Protein AF-A0AAD6NX32-F1 (afdb_monomer_lite)

pLDDT: mean 87.07, std 16.5, range [33.56, 97.88]

Foldseek 3Di:
DPPPPPPPQPLLQVLLVCLLVLVLPVNVVSCVVPVCLQVDWHWDFDQDPPHNDTDTDTDGSLRNNVVNVSVNSVVVVD

Organism: NCBI:txid889485

Secondary structure (DSSP, 8-state):
--------THHHHHHHHHHHTT-HHHHHHHHHH-GGGGT--EEEEEEPTTSS-EEEEEE-HHHHHHHHT-HHHHTT--

Structure (mmCIF, N/CA/C/O backbone):
data_AF-A0AAD6NX32-F1
#
_entry.id   AF-A0AAD6NX32-F1
#
loop_
_atom_site.group_PDB
_atom_site.id
_atom_sit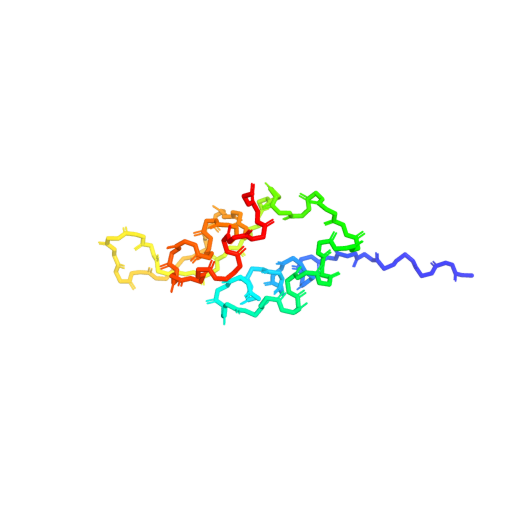e.type_symbol
_atom_site.label_atom_id
_atom_site.label_alt_id
_atom_site.label_comp_id
_atom_site.label_asym_id
_atom_site.label_entity_id
_atom_site.label_seq_id
_atom_site.pdbx_PDB_ins_code
_atom_site.Cartn_x
_atom_site.Cartn_y
_atom_site.Cartn_z
_atom_site.occupancy
_atom_site.B_iso_or_equiv
_atom_site.auth_seq_id
_atom_site.auth_comp_id
_atom_site.auth_asym_id
_atom_site.auth_atom_id
_atom_site.pdbx_PDB_model_num
ATOM 1 N N . MET A 1 1 ? 32.820 8.802 -0.753 1.00 33.56 1 MET A N 1
ATOM 2 C CA . MET A 1 1 ? 31.654 9.013 0.128 1.00 33.56 1 MET A CA 1
ATOM 3 C C . MET A 1 1 ? 30.490 8.272 -0.499 1.00 33.56 1 MET A C 1
ATOM 5 O O . MET A 1 1 ? 30.019 8.694 -1.544 1.00 33.56 1 MET A O 1
ATOM 9 N N . LYS A 1 2 ? 30.137 7.096 0.030 1.00 36.59 2 LYS A N 1
ATOM 10 C CA . LYS A 1 2 ? 28.959 6.362 -0.437 1.00 36.59 2 LYS A CA 1
ATOM 11 C C . LYS A 1 2 ? 27.768 7.039 0.219 1.00 36.59 2 LYS A C 1
ATOM 13 O O . LYS A 1 2 ? 27.705 7.076 1.444 1.00 36.59 2 LYS A O 1
ATOM 18 N N . HIS A 1 3 ? 26.905 7.643 -0.584 1.00 39.84 3 HIS A N 1
ATOM 19 C CA . HIS A 1 3 ? 25.611 8.097 -0.114 1.00 39.84 3 HIS A CA 1
ATOM 20 C C . HIS A 1 3 ? 24.857 6.835 0.316 1.00 39.84 3 HIS A C 1
ATOM 22 O O . HIS A 1 3 ? 24.354 6.089 -0.517 1.00 39.84 3 HIS A O 1
ATOM 28 N N . LEU A 1 4 ? 24.899 6.529 1.613 1.00 45.41 4 LEU A N 1
ATOM 29 C CA . LEU A 1 4 ? 23.925 5.653 2.241 1.00 45.41 4 LEU A CA 1
ATOM 30 C C . LEU A 1 4 ? 22.638 6.481 2.209 1.00 45.41 4 LEU A C 1
ATOM 32 O O . LEU A 1 4 ? 22.420 7.324 3.077 1.00 45.41 4 LEU A O 1
ATOM 36 N N . ALA A 1 5 ? 21.882 6.378 1.117 1.00 46.34 5 ALA A N 1
ATOM 37 C CA . ALA A 1 5 ? 20.503 6.822 1.129 1.00 46.34 5 ALA A CA 1
ATOM 38 C C . ALA A 1 5 ? 19.835 5.922 2.160 1.00 46.34 5 ALA A C 1
ATOM 40 O O . ALA A 1 5 ? 19.694 4.719 1.954 1.00 46.34 5 ALA A O 1
ATOM 41 N N . VAL A 1 6 ? 19.568 6.475 3.336 1.00 48.41 6 VAL A N 1
ATOM 42 C CA . VAL A 1 6 ? 18.631 5.838 4.238 1.00 48.41 6 VAL A CA 1
ATOM 43 C C . VAL A 1 6 ? 17.313 5.923 3.475 1.00 48.41 6 VAL A C 1
ATOM 45 O O . VAL A 1 6 ? 16.786 7.018 3.304 1.00 48.41 6 VAL A O 1
ATOM 48 N N . GLU A 1 7 ? 16.857 4.814 2.892 1.00 51.81 7 GLU A N 1
ATOM 49 C CA . GLU A 1 7 ? 15.524 4.702 2.292 1.00 51.81 7 GLU A CA 1
ATOM 50 C C . GLU A 1 7 ? 14.511 4.722 3.446 1.00 51.81 7 GLU A C 1
ATOM 52 O O . GLU A 1 7 ? 13.948 3.714 3.851 1.00 51.81 7 GLU A O 1
ATOM 57 N N . THR A 1 8 ? 14.398 5.875 4.101 1.00 55.53 8 THR A N 1
ATOM 58 C CA . THR A 1 8 ? 13.513 6.110 5.236 1.00 55.53 8 THR A CA 1
ATOM 59 C C . THR A 1 8 ? 12.122 6.365 4.705 1.00 55.53 8 THR A C 1
ATOM 61 O O . THR A 1 8 ? 11.974 7.342 3.986 1.00 55.53 8 THR A O 1
ATOM 64 N N . GLU A 1 9 ? 11.150 5.532 5.079 1.00 57.62 9 GLU A N 1
ATOM 65 C CA . GLU A 1 9 ? 9.693 5.779 5.172 1.00 57.62 9 GLU A CA 1
ATOM 66 C C . GLU A 1 9 ? 8.970 6.472 3.988 1.00 57.62 9 GLU A C 1
ATOM 68 O O . GLU A 1 9 ? 7.979 5.931 3.503 1.00 57.62 9 GLU A O 1
ATOM 73 N N . ASP A 1 10 ? 9.449 7.605 3.476 1.00 66.56 10 ASP A N 1
ATOM 74 C CA . ASP A 1 10 ? 8.942 8.367 2.329 1.00 66.56 10 ASP A CA 1
ATOM 75 C C . ASP A 1 10 ? 8.848 7.524 1.047 1.00 66.56 10 ASP A C 1
ATOM 77 O O . ASP A 1 10 ? 7.869 7.623 0.299 1.00 66.56 10 ASP A O 1
ATOM 81 N N . THR A 1 11 ? 9.837 6.659 0.790 1.00 77.75 11 THR A N 1
ATOM 82 C CA . THR A 1 11 ? 9.842 5.779 -0.393 1.00 77.75 11 THR A CA 1
ATOM 83 C C . THR A 1 11 ? 8.719 4.746 -0.317 1.00 77.75 11 THR A C 1
ATOM 85 O O . THR A 1 11 ? 8.034 4.496 -1.309 1.00 77.75 11 THR A O 1
ATOM 88 N N . PHE A 1 12 ? 8.482 4.184 0.871 1.00 87.12 12 PHE A N 1
ATOM 89 C CA . PHE A 1 12 ? 7.430 3.190 1.068 1.00 87.12 12 PHE A CA 1
ATOM 90 C C . PHE A 1 12 ? 6.041 3.833 1.140 1.00 87.12 12 PHE A C 1
ATOM 92 O O . PHE A 1 12 ? 5.087 3.326 0.553 1.00 87.12 12 PHE A O 1
ATOM 99 N N . ALA A 1 13 ? 5.924 4.999 1.781 1.00 90.12 13 ALA A N 1
ATOM 100 C CA . ALA A 1 13 ? 4.703 5.798 1.747 1.00 90.12 13 ALA A CA 1
ATOM 101 C C . ALA A 1 13 ? 4.305 6.125 0.298 1.00 90.12 13 ALA A C 1
ATOM 103 O O . ALA A 1 13 ? 3.143 5.963 -0.069 1.00 90.12 13 ALA A O 1
ATOM 104 N N . SER A 1 14 ? 5.277 6.469 -0.554 1.00 92.56 14 SER A N 1
ATOM 105 C CA . SER A 1 14 ? 5.044 6.687 -1.987 1.00 92.56 14 SER A CA 1
ATOM 106 C C . SER A 1 14 ? 4.493 5.437 -2.683 1.00 92.56 14 SER A C 1
ATOM 108 O O . SER A 1 14 ? 3.575 5.548 -3.490 1.00 92.56 14 SER A O 1
ATOM 110 N N . LEU A 1 15 ? 4.983 4.237 -2.353 1.00 95.44 15 LEU A N 1
ATOM 111 C CA . LEU A 1 15 ? 4.443 2.984 -2.894 1.00 95.44 15 LEU A CA 1
ATOM 112 C C . LEU A 1 15 ? 2.977 2.753 -2.497 1.00 95.44 15 LEU A C 1
ATOM 114 O O . LEU A 1 15 ? 2.166 2.350 -3.335 1.00 95.44 15 LEU A O 1
ATOM 118 N N . LEU A 1 16 ? 2.626 3.026 -1.238 1.00 96.44 16 LEU A N 1
ATOM 119 C CA . LEU A 1 16 ? 1.243 2.932 -0.766 1.00 96.44 16 LEU A CA 1
ATOM 120 C C . LEU A 1 16 ? 0.333 3.939 -1.487 1.00 96.44 16 LEU A C 1
ATOM 122 O O . LEU A 1 16 ? -0.785 3.586 -1.861 1.00 96.44 16 LEU A O 1
ATOM 126 N N . GLU A 1 17 ? 0.818 5.155 -1.745 1.00 96.44 17 GLU A N 1
ATOM 127 C CA . GLU A 1 17 ? 0.094 6.175 -2.515 1.00 96.44 17 GLU A CA 1
ATOM 128 C C . GLU A 1 17 ? -0.102 5.770 -3.982 1.00 96.44 17 GLU A C 1
ATOM 130 O O . GLU A 1 17 ? -1.199 5.918 -4.525 1.00 96.44 17 GLU A O 1
ATOM 135 N N . LEU A 1 18 ? 0.920 5.204 -4.632 1.00 97.12 18 LEU A N 1
ATOM 136 C CA . LEU A 1 18 ? 0.797 4.660 -5.991 1.00 97.12 18 LEU A CA 1
ATOM 137 C C . LEU A 1 18 ? -0.286 3.571 -6.046 1.00 97.12 18 LEU A C 1
ATOM 139 O O . LEU A 1 18 ? -1.141 3.575 -6.936 1.00 97.12 18 LEU A O 1
ATOM 143 N N . ALA A 1 19 ? -0.307 2.682 -5.047 1.00 96.94 19 ALA A N 1
ATOM 144 C CA . ALA A 1 19 ? -1.327 1.649 -4.922 1.00 96.94 19 ALA A CA 1
ATOM 145 C C . ALA A 1 19 ? -2.733 2.230 -4.693 1.00 96.94 19 ALA A C 1
ATOM 147 O O . ALA A 1 19 ? -3.697 1.777 -5.316 1.00 96.94 19 ALA A O 1
ATOM 148 N N . ALA A 1 20 ? -2.868 3.248 -3.841 1.00 97.31 20 ALA A N 1
ATOM 149 C CA . ALA A 1 20 ? -4.142 3.916 -3.573 1.00 97.31 20 ALA A CA 1
ATOM 150 C C . ALA A 1 20 ? -4.705 4.637 -4.810 1.00 97.31 20 ALA A C 1
ATOM 152 O O . ALA A 1 20 ? -5.917 4.640 -5.014 1.00 97.31 20 ALA A O 1
ATOM 153 N N . ASN A 1 21 ? -3.831 5.201 -5.648 1.00 97.88 21 ASN A N 1
ATOM 154 C CA . ASN A 1 21 ? -4.206 5.990 -6.825 1.00 97.88 21 ASN A CA 1
ATOM 155 C C . ASN A 1 21 ? -4.321 5.173 -8.127 1.00 97.88 21 ASN A C 1
ATOM 157 O O . ASN A 1 21 ? -4.588 5.747 -9.181 1.00 97.88 21 ASN A O 1
ATOM 161 N N . ASN A 1 22 ? -4.152 3.845 -8.067 1.00 97.69 22 ASN A N 1
ATOM 162 C CA . ASN A 1 22 ? -4.137 2.954 -9.235 1.00 97.69 22 ASN A CA 1
ATOM 163 C C . ASN A 1 22 ? -3.064 3.336 -10.278 1.00 97.69 22 ASN A C 1
ATOM 165 O O . ASN A 1 22 ? -3.241 3.106 -11.475 1.00 97.69 22 ASN A O 1
ATOM 169 N N . ASP A 1 23 ? -1.944 3.908 -9.831 1.00 97.75 23 ASP A N 1
ATOM 170 C CA . ASP A 1 23 ? -0.819 4.271 -10.694 1.00 97.75 23 ASP A CA 1
ATOM 171 C C . ASP A 1 23 ? 0.034 3.030 -10.992 1.00 97.75 23 ASP A C 1
ATOM 173 O O . ASP A 1 23 ? 1.019 2.731 -10.316 1.00 97.75 23 ASP A O 1
ATOM 177 N N . ILE A 1 24 ? -0.383 2.264 -12.002 1.00 96.75 24 ILE A N 1
ATOM 178 C CA . ILE A 1 24 ? 0.285 1.018 -12.396 1.00 96.75 24 ILE A CA 1
ATOM 179 C C . ILE A 1 24 ? 1.711 1.238 -12.916 1.00 96.75 24 ILE A C 1
ATOM 181 O O . ILE A 1 24 ? 2.556 0.358 -12.751 1.00 96.75 24 ILE A O 1
ATOM 185 N N . GLU A 1 25 ? 1.991 2.373 -13.556 1.00 96.75 25 GLU A N 1
ATOM 186 C CA . GLU A 1 25 ? 3.304 2.642 -14.148 1.00 96.75 25 GLU A CA 1
ATOM 187 C C . GLU A 1 25 ? 4.335 2.910 -13.051 1.00 96.75 25 GLU A C 1
ATOM 189 O O . GLU A 1 25 ? 5.372 2.241 -13.008 1.00 96.75 25 GLU A O 1
ATOM 194 N N . GLY A 1 26 ? 4.013 3.805 -12.111 1.00 95.19 26 GLY A N 1
ATOM 195 C CA . GLY A 1 26 ? 4.858 4.054 -10.947 1.00 95.19 26 GLY A CA 1
ATOM 196 C C . GLY A 1 26 ? 4.983 2.819 -10.056 1.00 95.19 26 GLY A C 1
ATOM 197 O O . GLY A 1 26 ? 6.077 2.497 -9.591 1.00 95.19 26 GLY A O 1
ATOM 198 N N . PHE A 1 27 ? 3.892 2.070 -9.866 1.00 95.06 27 PHE A N 1
ATOM 199 C CA . PHE A 1 27 ? 3.903 0.850 -9.057 1.00 95.06 27 PHE A CA 1
ATOM 200 C C . PHE A 1 27 ? 4.839 -0.223 -9.634 1.00 95.06 27 PHE A C 1
ATOM 202 O O . PHE A 1 27 ? 5.659 -0.781 -8.904 1.00 95.06 27 PHE A O 1
ATOM 209 N N . LYS A 1 28 ? 4.788 -0.470 -10.952 1.00 95.19 28 LYS A N 1
ATOM 210 C CA . LYS A 1 28 ? 5.707 -1.402 -11.629 1.00 95.19 28 LYS A CA 1
ATOM 211 C C . LYS A 1 28 ? 7.161 -0.973 -11.489 1.00 95.19 28 LYS A C 1
ATOM 213 O O . LYS A 1 28 ? 8.001 -1.813 -11.188 1.00 95.19 28 LYS A O 1
ATOM 218 N N . GLN A 1 29 ? 7.450 0.318 -11.646 1.00 93.94 29 GLN A N 1
ATOM 219 C CA . GLN A 1 29 ? 8.813 0.822 -11.496 1.00 93.94 29 GLN A CA 1
ATOM 220 C C . GLN A 1 29 ? 9.371 0.576 -10.085 1.00 93.94 29 GLN A C 1
ATOM 222 O O . GLN A 1 29 ? 10.554 0.268 -9.941 1.00 93.94 29 GLN A O 1
ATOM 227 N N . SER A 1 30 ? 8.543 0.704 -9.047 1.00 92.38 30 SER A N 1
ATOM 228 C CA . SER A 1 30 ? 8.946 0.399 -7.669 1.00 92.38 30 SER A CA 1
ATOM 229 C C . SER A 1 30 ? 9.234 -1.093 -7.476 1.00 92.38 30 SER A C 1
ATOM 231 O O . SER A 1 30 ? 10.286 -1.439 -6.943 1.00 92.38 30 SER A O 1
ATOM 233 N N . ILE A 1 31 ? 8.370 -1.974 -7.993 1.00 91.31 31 ILE A N 1
ATOM 234 C CA . ILE A 1 31 ? 8.563 -3.437 -7.936 1.00 91.31 31 ILE A CA 1
ATOM 235 C C . ILE A 1 31 ? 9.810 -3.877 -8.705 1.00 91.31 31 ILE A C 1
ATOM 237 O O . ILE A 1 31 ? 10.534 -4.759 -8.259 1.00 91.31 31 ILE A O 1
ATOM 241 N N . GLU A 1 32 ? 10.086 -3.278 -9.863 1.00 92.56 32 GLU A N 1
ATOM 242 C CA . GLU A 1 32 ? 11.287 -3.587 -10.647 1.00 92.56 32 GLU A CA 1
ATOM 243 C C . GLU A 1 32 ? 12.581 -3.287 -9.875 1.00 92.56 32 GLU A C 1
ATOM 245 O O . GLU A 1 32 ? 13.593 -3.955 -10.092 1.00 92.56 32 GLU A O 1
ATOM 250 N N . ARG A 1 33 ? 12.556 -2.295 -8.975 1.00 90.38 33 ARG A N 1
ATOM 251 C CA . ARG A 1 33 ? 13.693 -1.946 -8.111 1.00 90.38 33 ARG A CA 1
ATOM 252 C C . ARG A 1 33 ? 13.797 -2.876 -6.910 1.00 90.38 33 ARG A C 1
ATOM 254 O O . ARG A 1 33 ? 14.899 -3.314 -6.589 1.00 90.38 33 ARG A O 1
ATOM 261 N N . ASP A 1 34 ? 12.667 -3.173 -6.277 1.00 90.38 34 ASP A N 1
ATOM 262 C CA . ASP A 1 34 ? 12.574 -4.102 -5.157 1.00 90.38 34 ASP A CA 1
ATOM 263 C C . ASP A 1 34 ? 11.265 -4.905 -5.226 1.00 90.38 34 ASP A C 1
ATOM 265 O O . ASP A 1 34 ? 10.212 -4.416 -4.822 1.00 90.38 34 ASP A O 1
ATOM 269 N N . PRO A 1 35 ? 11.299 -6.164 -5.689 1.00 89.19 35 PRO A N 1
ATOM 270 C CA . PRO A 1 35 ? 10.097 -6.987 -5.756 1.00 89.19 35 PRO A CA 1
ATOM 271 C C . PRO A 1 35 ? 9.490 -7.321 -4.388 1.00 89.19 35 PRO A C 1
ATOM 273 O O . PRO A 1 35 ? 8.311 -7.661 -4.316 1.00 89.19 35 PRO A O 1
ATOM 276 N N . SER A 1 36 ? 10.273 -7.247 -3.304 1.00 88.88 36 SER A N 1
ATOM 277 C CA . SER A 1 36 ? 9.811 -7.619 -1.962 1.00 88.88 36 SER A CA 1
ATOM 278 C C . SER A 1 36 ? 8.883 -6.576 -1.330 1.00 88.88 36 SER A C 1
ATOM 280 O O . SER A 1 36 ? 8.076 -6.921 -0.464 1.00 88.88 36 SER A O 1
ATOM 282 N N . CYS A 1 37 ? 8.901 -5.335 -1.834 1.00 90.44 37 CYS A N 1
ATOM 283 C CA . CYS A 1 37 ? 8.087 -4.234 -1.317 1.00 90.44 37 CYS A CA 1
ATOM 284 C C . CYS A 1 37 ? 6.564 -4.456 -1.454 1.00 90.44 37 CYS A C 1
ATOM 286 O O . CYS A 1 37 ? 5.777 -3.804 -0.769 1.00 90.44 37 CYS A O 1
ATOM 288 N N . VAL A 1 38 ? 6.120 -5.387 -2.310 1.00 90.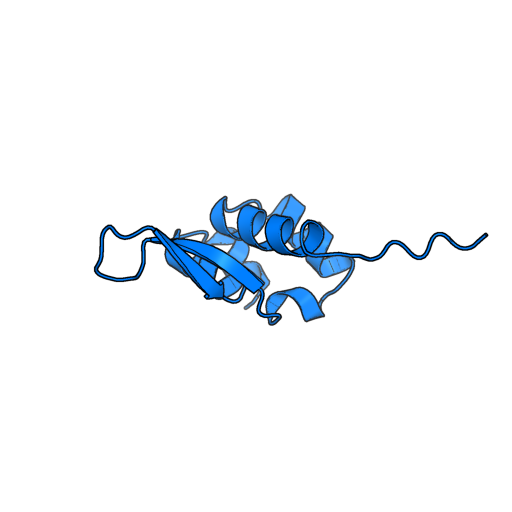50 38 VAL A N 1
ATOM 289 C CA . VAL A 1 38 ? 4.690 -5.700 -2.525 1.00 90.50 38 VAL A CA 1
ATOM 290 C C . VAL A 1 38 ? 4.034 -6.308 -1.285 1.00 90.50 38 VAL A C 1
ATOM 292 O O . VAL A 1 38 ? 2.859 -6.037 -1.013 1.00 90.50 38 VAL A O 1
ATOM 295 N N . ASP A 1 39 ? 4.790 -7.113 -0.539 1.00 90.38 39 ASP A N 1
ATOM 296 C CA . ASP A 1 39 ? 4.328 -7.805 0.668 1.00 90.38 39 ASP A CA 1
ATOM 297 C C . ASP A 1 39 ? 4.779 -7.109 1.957 1.00 90.38 39 ASP A C 1
ATOM 299 O O . ASP A 1 39 ? 4.355 -7.478 3.057 1.00 90.38 39 ASP A O 1
ATOM 303 N N . GLU A 1 40 ? 5.625 -6.088 1.836 1.00 92.94 40 GLU A N 1
ATOM 304 C CA . GLU A 1 40 ? 6.068 -5.293 2.968 1.00 92.94 40 GLU A CA 1
ATOM 305 C C . GLU A 1 40 ? 4.895 -4.519 3.588 1.00 92.94 40 GLU A C 1
ATOM 307 O O . GLU A 1 40 ? 3.917 -4.132 2.938 1.00 92.94 40 GLU A O 1
ATOM 312 N N . ILE A 1 41 ? 4.974 -4.335 4.902 1.00 94.38 41 ILE A N 1
ATOM 313 C CA . ILE A 1 41 ? 3.964 -3.648 5.694 1.00 94.38 41 ILE A CA 1
ATOM 314 C C . ILE A 1 41 ? 4.476 -2.247 6.007 1.00 94.38 41 ILE A C 1
ATOM 316 O O . ILE A 1 41 ? 5.494 -2.100 6.677 1.00 94.38 41 ILE A O 1
ATOM 320 N N . GLY A 1 42 ? 3.703 -1.229 5.633 1.00 93.06 42 GLY A N 1
ATOM 321 C CA . GLY A 1 42 ? 3.967 0.158 6.014 1.00 93.06 42 GLY A CA 1
ATOM 322 C C . GLY A 1 42 ? 2.778 0.828 6.680 1.00 93.06 42 GLY A C 1
ATOM 323 O O . GLY A 1 42 ? 1.674 0.281 6.752 1.00 93.06 42 GLY A O 1
ATOM 324 N N . LEU A 1 43 ? 3.020 2.033 7.193 1.00 94.12 43 LEU A N 1
ATOM 325 C CA . LEU A 1 43 ? 1.990 2.861 7.806 1.00 94.12 43 LEU A CA 1
ATOM 326 C C . LEU A 1 43 ? 1.181 3.578 6.722 1.00 94.12 43 LEU A C 1
ATOM 328 O O . LEU A 1 43 ? 1.693 4.430 6.004 1.00 94.12 43 LEU A O 1
ATOM 332 N N . TRP A 1 44 ? -0.106 3.255 6.647 1.00 95.31 44 TRP A N 1
ATOM 333 C CA . TRP A 1 44 ? -1.078 3.906 5.781 1.00 95.31 44 TRP A CA 1
ATOM 334 C C . TRP A 1 44 ? -2.000 4.813 6.592 1.00 95.31 44 TRP A C 1
ATOM 336 O O . TRP A 1 44 ? -2.713 4.338 7.483 1.00 95.31 44 TRP A O 1
ATOM 346 N N . TYR A 1 45 ? -2.032 6.107 6.268 1.00 94.19 45 TYR A N 1
ATOM 347 C CA . TYR A 1 45 ? -2.991 7.035 6.861 1.00 94.19 45 TYR A CA 1
ATOM 348 C C . TYR A 1 45 ? -4.318 6.980 6.103 1.00 94.19 45 TYR A C 1
ATOM 350 O O . TYR A 1 45 ? -4.455 7.499 4.998 1.00 94.19 45 TYR A O 1
ATOM 358 N N . GLY A 1 46 ? -5.329 6.359 6.706 1.00 92.38 46 GLY A N 1
ATOM 359 C CA . GLY A 1 46 ? -6.601 6.111 6.037 1.00 92.38 46 GLY A CA 1
ATOM 360 C C . GLY A 1 46 ? -7.800 6.098 6.972 1.00 92.38 46 GLY A C 1
ATOM 361 O O . GLY A 1 46 ? -7.695 6.252 8.192 1.00 92.38 46 GLY A O 1
ATOM 362 N N . ARG A 1 47 ? -8.985 5.906 6.384 1.00 92.69 47 ARG A N 1
ATOM 363 C CA . ARG A 1 47 ? -10.210 5.693 7.162 1.00 92.69 47 ARG A CA 1
ATOM 364 C C . ARG A 1 47 ? -10.190 4.298 7.771 1.00 92.69 47 ARG A C 1
ATOM 366 O O . ARG A 1 47 ? -10.119 3.307 7.046 1.00 92.69 47 ARG A O 1
ATOM 373 N N . LYS A 1 48 ? -10.362 4.218 9.091 1.00 91.81 48 LYS A N 1
ATOM 374 C CA . LYS A 1 48 ? -10.572 2.940 9.778 1.00 91.81 48 LYS A CA 1
ATOM 375 C C . LYS A 1 48 ? -11.809 2.248 9.205 1.00 91.81 48 LYS A C 1
ATOM 377 O O . LYS A 1 48 ? -12.885 2.848 9.138 1.00 91.81 48 LYS A O 1
ATOM 382 N N . LYS A 1 49 ? -11.690 0.967 8.851 1.00 86.19 49 LYS A N 1
ATOM 383 C CA . LYS A 1 49 ? -12.809 0.176 8.312 1.00 86.19 49 LYS A CA 1
ATOM 384 C C . LYS A 1 49 ? -14.041 0.266 9.227 1.00 86.19 49 LYS A C 1
ATOM 386 O O . LYS A 1 49 ? -13.956 -0.004 10.423 1.00 86.19 49 LYS A O 1
ATOM 391 N N . GLY A 1 50 ? -15.188 0.637 8.653 1.00 90.44 50 GLY A N 1
ATOM 392 C CA . GLY A 1 50 ? -16.457 0.775 9.383 1.00 90.44 50 GLY A CA 1
ATOM 393 C C . GLY A 1 50 ? -16.576 2.034 10.252 1.00 90.44 50 GLY A C 1
ATOM 394 O O . GLY A 1 50 ? -17.532 2.156 11.010 1.00 90.44 50 GLY A O 1
ATOM 395 N N . SER A 1 51 ? -15.636 2.978 10.154 1.00 93.38 51 SER A N 1
ATOM 396 C CA . SER A 1 51 ? -15.643 4.236 10.900 1.00 93.38 51 SER A CA 1
ATOM 397 C C . SER A 1 51 ? -15.269 5.416 9.999 1.00 93.38 51 SER A C 1
ATOM 399 O O . SER A 1 51 ? -14.648 5.267 8.950 1.00 93.38 51 SER A O 1
ATOM 401 N N . LYS A 1 52 ? -15.645 6.630 10.414 1.00 94.00 52 LYS A N 1
ATOM 402 C CA . LYS A 1 52 ? -15.187 7.874 9.772 1.00 94.00 52 LYS A CA 1
ATOM 403 C C . LYS A 1 52 ? -13.841 8.362 10.318 1.00 94.00 52 LYS A C 1
ATOM 405 O O . LYS A 1 52 ? -13.323 9.351 9.806 1.00 94.00 52 LYS A O 1
ATOM 410 N N . GLN A 1 53 ? -13.303 7.697 11.340 1.00 96.75 53 GLN A N 1
ATOM 411 C CA . GLN A 1 53 ? -12.043 8.049 11.987 1.00 96.75 53 GLN A CA 1
ATOM 412 C C . GLN A 1 53 ? -10.856 7.849 11.035 1.00 96.75 53 GLN A C 1
ATOM 414 O O . GLN A 1 53 ? -10.754 6.803 10.394 1.00 96.75 53 GLN A O 1
ATOM 419 N N . MET A 1 54 ? -9.963 8.838 10.984 1.00 95.88 54 MET A N 1
ATOM 420 C CA . MET A 1 54 ? -8.679 8.751 10.288 1.00 95.88 54 MET A CA 1
ATOM 421 C C . MET A 1 54 ? -7.601 8.270 11.256 1.00 95.88 54 MET A C 1
ATOM 423 O O . MET A 1 54 ? -7.479 8.828 12.349 1.00 95.88 54 MET A O 1
ATOM 427 N N . ILE A 1 55 ? -6.845 7.248 10.871 1.00 96.06 55 ILE A N 1
ATOM 428 C CA . ILE A 1 55 ? -5.782 6.652 11.686 1.00 96.06 55 ILE A CA 1
ATOM 429 C C . ILE A 1 55 ? -4.637 6.166 10.792 1.00 96.06 55 ILE A C 1
ATOM 431 O O . ILE A 1 55 ? -4.834 5.958 9.598 1.00 96.06 55 ILE A O 1
ATOM 435 N N . ASN A 1 56 ? -3.467 5.939 11.390 1.00 94.75 56 ASN A N 1
ATOM 436 C CA . ASN A 1 56 ? -2.407 5.153 10.765 1.00 94.75 56 ASN A CA 1
ATOM 437 C C . ASN A 1 56 ? -2.6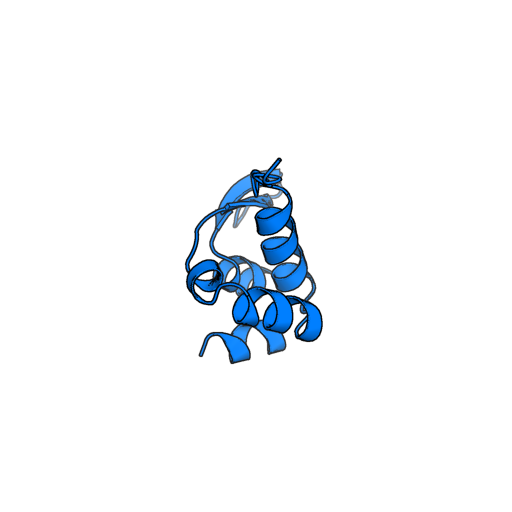82 3.661 11.004 1.00 94.75 56 ASN A C 1
ATOM 439 O O . ASN A 1 56 ? -2.810 3.235 12.154 1.00 94.75 56 ASN A O 1
ATOM 443 N N . GLU A 1 57 ? -2.775 2.873 9.936 1.00 94.38 57 GLU A N 1
ATOM 444 C CA . GLU A 1 57 ? -2.880 1.413 9.984 1.00 94.38 57 GLU A CA 1
ATOM 445 C C . GLU A 1 57 ? -1.691 0.769 9.274 1.00 94.38 57 GLU A C 1
ATOM 447 O O . GLU A 1 57 ? -1.209 1.275 8.270 1.00 94.38 57 GLU A O 1
ATOM 452 N N . HIS A 1 58 ? -1.260 -0.390 9.759 1.00 95.50 58 HIS A N 1
ATOM 453 C CA . HIS A 1 58 ? -0.277 -1.214 9.065 1.00 95.50 58 HIS A CA 1
ATOM 454 C C . HIS A 1 58 ? -0.945 -1.917 7.880 1.00 95.50 58 HIS A C 1
ATOM 456 O O . HIS A 1 58 ? -1.900 -2.676 8.073 1.00 95.50 58 HIS A O 1
ATOM 462 N N . ARG A 1 59 ? -0.474 -1.650 6.660 1.00 96.00 59 ARG A N 1
ATOM 463 C CA . ARG A 1 59 ? -1.036 -2.190 5.415 1.00 96.00 59 ARG A CA 1
ATOM 464 C C . ARG A 1 59 ? 0.069 -2.544 4.429 1.00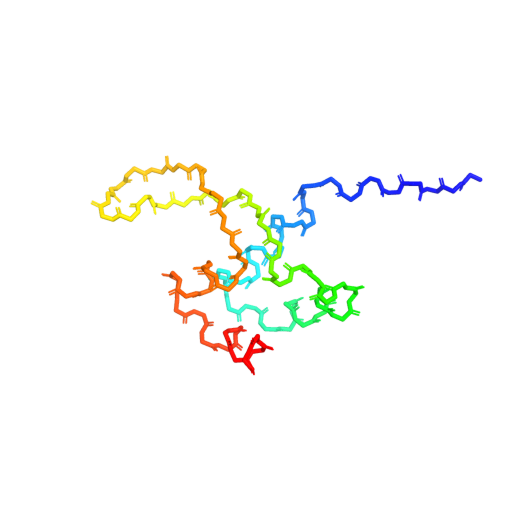 96.00 59 ARG A C 1
ATOM 466 O O . ARG A 1 59 ? 1.083 -1.858 4.364 1.00 96.00 59 ARG A O 1
ATOM 473 N N . THR A 1 60 ? -0.178 -3.582 3.635 1.00 95.81 60 THR A N 1
ATOM 474 C CA . THR A 1 60 ? 0.594 -3.825 2.413 1.00 95.81 60 THR A CA 1
ATOM 475 C C . THR A 1 60 ? 0.024 -2.993 1.261 1.00 95.81 60 THR A C 1
ATOM 477 O O . THR A 1 60 ? -1.169 -2.647 1.290 1.00 95.81 60 THR A O 1
ATOM 480 N N . PRO A 1 61 ? 0.813 -2.705 0.214 1.00 96.19 61 PRO A N 1
ATOM 481 C CA . PRO A 1 61 ? 0.319 -2.010 -0.969 1.00 96.19 61 PRO A CA 1
ATOM 482 C C . PRO A 1 61 ? -0.905 -2.683 -1.604 1.00 96.19 61 PRO A C 1
ATOM 484 O O . PRO A 1 61 ? -1.869 -1.999 -1.945 1.00 96.19 61 PRO A O 1
ATOM 487 N N . LEU A 1 62 ? -0.952 -4.021 -1.671 1.00 95.31 62 LEU A N 1
ATOM 488 C CA . LEU A 1 62 ? -2.122 -4.739 -2.202 1.00 95.31 62 LEU A CA 1
ATOM 489 C C . LEU A 1 62 ? -3.374 -4.584 -1.325 1.00 95.31 62 LEU A C 1
ATOM 491 O O . LEU A 1 62 ? -4.487 -4.494 -1.848 1.00 95.31 62 LEU A O 1
ATOM 495 N N . MET A 1 63 ? -3.225 -4.494 0.003 1.00 95.38 63 MET A N 1
ATOM 496 C CA . MET A 1 63 ? -4.354 -4.188 0.890 1.00 95.38 63 MET A CA 1
ATOM 497 C C . MET A 1 63 ? -4.880 -2.764 0.679 1.00 95.38 63 MET A C 1
ATOM 499 O O . MET A 1 63 ? -6.095 -2.546 0.759 1.00 95.38 63 MET A O 1
ATOM 503 N N . VAL A 1 64 ? -3.990 -1.799 0.426 1.00 96.50 64 VAL A N 1
ATOM 504 C CA . VAL A 1 64 ? -4.376 -0.420 0.092 1.00 96.50 64 VAL A CA 1
ATOM 505 C C . VAL A 1 64 ? -5.083 -0.391 -1.263 1.00 96.50 64 VAL A C 1
ATOM 507 O O . VAL A 1 64 ? -6.221 0.069 -1.326 1.00 96.50 64 VAL A O 1
ATOM 510 N N . ALA A 1 65 ? -4.505 -0.991 -2.306 1.00 96.81 65 ALA A N 1
ATOM 511 C CA . ALA A 1 65 ? -5.122 -1.102 -3.629 1.00 96.81 65 ALA A CA 1
ATOM 512 C C . ALA A 1 65 ? -6.541 -1.700 -3.563 1.00 96.81 65 ALA A C 1
ATOM 514 O O . ALA A 1 65 ? -7.490 -1.131 -4.104 1.00 96.81 65 ALA A O 1
ATOM 515 N N . ALA A 1 66 ? -6.721 -2.792 -2.814 1.00 95.56 66 ALA A N 1
ATOM 516 C CA . ALA A 1 66 ? -8.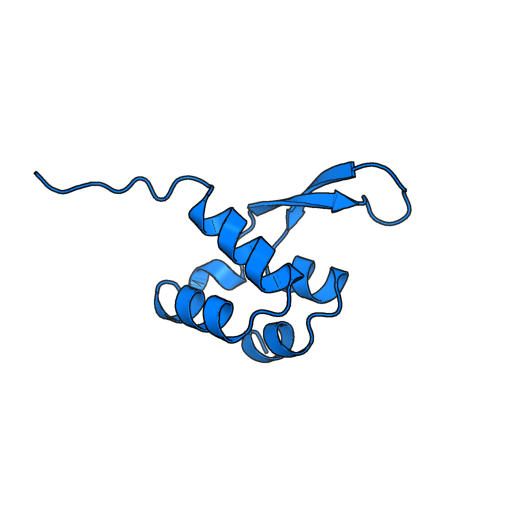030 -3.413 -2.611 1.00 95.56 66 ALA A CA 1
ATOM 517 C C . ALA A 1 66 ? -9.026 -2.508 -1.865 1.00 95.56 66 ALA A C 1
ATOM 519 O O . ALA A 1 66 ? -10.229 -2.577 -2.112 1.00 95.56 66 ALA A O 1
ATOM 520 N N . THR A 1 67 ? -8.546 -1.649 -0.961 1.00 94.88 67 THR A N 1
ATOM 521 C CA . THR A 1 67 ? -9.392 -0.702 -0.215 1.00 94.88 67 THR A CA 1
ATOM 522 C C . THR A 1 67 ? -9.953 0.397 -1.121 1.00 94.88 67 THR A C 1
ATOM 524 O O . THR A 1 67 ? -11.085 0.831 -0.908 1.00 94.88 67 THR A O 1
ATOM 527 N N . TYR A 1 68 ? -9.191 0.820 -2.134 1.00 95.06 68 TYR A N 1
ATOM 528 C CA . TYR A 1 68 ? -9.565 1.904 -3.050 1.00 95.06 68 TYR A CA 1
ATOM 529 C C . TYR A 1 68 ? -10.098 1.424 -4.408 1.00 95.06 68 TYR A C 1
ATOM 531 O O . TYR A 1 68 ? -10.587 2.234 -5.190 1.00 95.06 68 TYR A O 1
ATOM 539 N N . GLY A 1 69 ? -10.083 0.114 -4.677 1.00 96.31 69 GLY A N 1
ATOM 540 C CA . GLY A 1 69 ? -10.555 -0.440 -5.949 1.00 96.31 69 GLY A CA 1
ATOM 541 C C . GLY A 1 69 ? -9.561 -0.254 -7.097 1.00 96.31 69 GLY A C 1
ATOM 542 O O . GLY A 1 69 ? -9.969 -0.177 -8.255 1.00 96.31 69 GLY A O 1
ATOM 543 N N . SER A 1 70 ? -8.266 -0.202 -6.787 1.00 97.38 70 SER A N 1
ATOM 544 C CA . SER A 1 70 ? -7.168 -0.061 -7.748 1.00 97.38 70 SER A CA 1
ATOM 545 C C . SER A 1 70 ? -6.888 -1.385 -8.467 1.00 97.38 70 SER A C 1
ATOM 547 O O . SER A 1 70 ? -5.916 -2.091 -8.188 1.00 97.38 70 SER A O 1
ATOM 549 N N . ILE A 1 71 ? -7.799 -1.762 -9.366 1.00 96.50 71 ILE A N 1
ATOM 550 C CA . ILE A 1 71 ? -7.822 -3.074 -10.028 1.00 96.50 71 ILE A CA 1
ATOM 551 C C . ILE A 1 71 ? -6.560 -3.325 -10.866 1.00 96.50 71 ILE A C 1
ATOM 553 O O . ILE A 1 71 ? -6.113 -4.470 -10.948 1.00 96.50 71 ILE A O 1
ATOM 557 N N . ASP A 1 72 ? -5.981 -2.299 -11.492 1.00 96.56 72 ASP A N 1
ATOM 558 C CA . ASP A 1 72 ? -4.819 -2.482 -12.367 1.00 96.56 72 ASP A CA 1
ATOM 559 C C . ASP A 1 72 ? -3.567 -2.801 -11.553 1.00 96.56 72 ASP A C 1
ATOM 561 O O . ASP A 1 72 ? -2.842 -3.734 -11.893 1.00 96.56 72 ASP A O 1
ATOM 565 N N . VAL A 1 73 ? -3.379 -2.121 -10.418 1.00 96.19 73 VAL A N 1
ATOM 566 C CA . VAL A 1 73 ? -2.325 -2.445 -9.444 1.00 96.19 73 VAL A CA 1
ATOM 567 C C . VAL A 1 73 ? -2.516 -3.852 -8.865 1.00 96.19 73 VAL A C 1
ATOM 569 O O . VAL A 1 73 ? -1.560 -4.621 -8.794 1.00 96.19 73 VAL A O 1
ATOM 572 N N . MET A 1 74 ? -3.745 -4.244 -8.508 1.00 93.75 74 MET A N 1
ATOM 573 C CA . MET A 1 74 ? -4.011 -5.583 -7.957 1.00 93.75 74 MET A CA 1
ATOM 574 C C . MET A 1 74 ? -3.651 -6.724 -8.917 1.00 93.75 74 MET A C 1
ATOM 576 O O . MET A 1 74 ? -3.250 -7.792 -8.464 1.00 93.75 74 MET A O 1
ATOM 580 N N . LYS A 1 75 ? -3.777 -6.514 -10.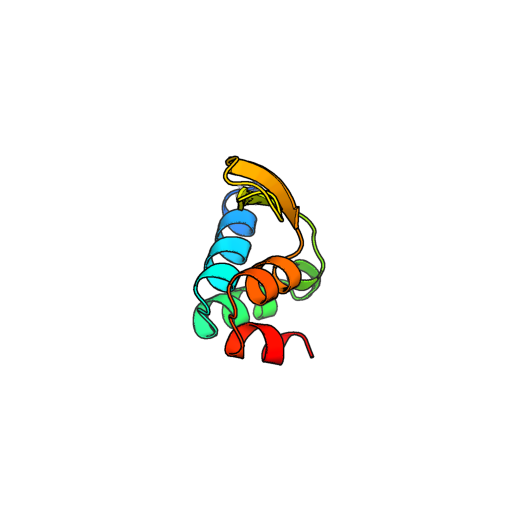233 1.00 91.75 75 LYS A N 1
ATOM 581 C CA . LYS A 1 75 ? -3.404 -7.511 -11.250 1.00 91.75 75 LYS A CA 1
ATOM 582 C C . LYS A 1 75 ? -1.893 -7.692 -11.404 1.00 91.75 75 LYS A C 1
ATOM 584 O O . LYS A 1 75 ? -1.489 -8.640 -12.059 1.00 91.75 75 LYS A O 1
ATOM 589 N N . VAL A 1 76 ? -1.074 -6.784 -10.870 1.00 83.88 76 VAL A N 1
ATOM 590 C CA . VAL A 1 76 ? 0.394 -6.901 -10.915 1.00 83.88 76 VAL A CA 1
ATOM 591 C C . VAL A 1 76 ? 0.909 -7.860 -9.838 1.00 83.88 76 VAL A C 1
ATOM 593 O O . VAL A 1 76 ? 1.925 -8.510 -10.048 1.00 83.88 76 VAL A O 1
ATOM 596 N N . GLY A 1 77 ? 0.215 -7.950 -8.699 1.00 64.94 77 GLY A N 1
ATOM 597 C CA . GLY A 1 77 ? 0.577 -8.835 -7.584 1.00 64.94 77 GLY A CA 1
ATOM 598 C C . GLY A 1 77 ? -0.063 -10.229 -7.619 1.00 64.94 77 GLY A C 1
ATOM 599 O O . GLY A 1 77 ? 0.127 -10.988 -6.672 1.00 64.94 77 GLY A O 1
ATOM 600 N N . LEU A 1 78 ? -0.847 -10.545 -8.657 1.00 57.06 78 LEU A N 1
ATOM 601 C CA . LEU A 1 78 ? -1.450 -11.862 -8.918 1.00 57.06 78 LEU A CA 1
ATOM 602 C C . LEU A 1 78 ? -0.689 -12.575 -10.037 1.00 57.06 78 LEU A C 1
ATOM 604 O O . LEU A 1 78 ? -0.511 -13.807 -9.915 1.00 57.06 78 LEU A O 1
#

Sequence (78 aa):
MKHLAVETEDTFASLLELAANNDIEGFKQSIERDPSCVDEIGLWYGRKKGSKQMINEHRTPLMVAATYGSIDVMKVGL

Radius of gyration: 13.16 Å; chains: 1; bounding box: 48×21×26 Å

InterPro domains:
  IPR045234 RING finger protein Unkempt-like [PTHR14493] (18-75)